Protein AF-A0A7C4SF55-F1 (afdb_monomer_lite)

Structure (mmCIF, N/CA/C/O backbone):
data_AF-A0A7C4SF55-F1
#
_entry.id   AF-A0A7C4SF55-F1
#
loop_
_atom_site.group_PDB
_atom_site.id
_atom_site.type_symbol
_atom_site.label_atom_id
_atom_site.label_alt_id
_atom_site.label_comp_id
_atom_site.label_asym_id
_atom_site.label_entity_id
_atom_site.label_seq_id
_atom_site.pdbx_PDB_ins_code
_atom_site.Cartn_x
_atom_site.Cartn_y
_atom_site.Cartn_z
_atom_site.occupancy
_atom_site.B_iso_or_equiv
_atom_site.auth_seq_id
_atom_site.auth_comp_id
_atom_site.auth_asym_id
_atom_site.auth_atom_id
_atom_site.pdbx_PDB_model_num
ATOM 1 N N . ALA A 1 1 ? 17.288 -22.701 -0.626 1.00 50.62 1 ALA A N 1
ATOM 2 C CA . ALA A 1 1 ? 17.595 -21.333 -0.134 1.00 50.62 1 ALA A CA 1
ATOM 3 C C . ALA A 1 1 ? 19.057 -20.923 -0.356 1.00 50.62 1 ALA A C 1
ATOM 5 O O . ALA A 1 1 ? 19.292 -19.817 -0.821 1.00 50.62 1 ALA A O 1
ATOM 6 N N . ARG A 1 2 ? 20.041 -21.783 -0.040 1.00 41.66 2 ARG A N 1
ATOM 7 C CA . ARG A 1 2 ? 21.476 -21.486 -0.219 1.00 41.66 2 ARG A CA 1
ATOM 8 C C . ARG A 1 2 ? 21.904 -21.358 -1.692 1.00 41.66 2 ARG A C 1
ATOM 10 O O . ARG A 1 2 ? 22.714 -20.494 -1.983 1.00 41.66 2 ARG A O 1
ATOM 17 N N . GLU A 1 3 ? 21.308 -22.135 -2.597 1.00 50.31 3 GLU A N 1
ATOM 18 C CA . GLU A 1 3 ? 21.549 -22.024 -4.048 1.00 50.31 3 GLU A CA 1
ATOM 19 C C . GLU A 1 3 ? 20.961 -20.749 -4.657 1.00 50.31 3 GLU A C 1
ATOM 21 O O . GLU A 1 3 ? 21.636 -20.091 -5.424 1.00 50.31 3 GLU A O 1
ATOM 26 N N . LEU A 1 4 ? 19.763 -20.307 -4.256 1.00 54.84 4 LEU A N 1
ATOM 27 C CA . LEU A 1 4 ? 19.177 -19.058 -4.776 1.00 54.84 4 LEU A CA 1
ATOM 28 C C . LEU A 1 4 ? 20.075 -17.837 -4.533 1.00 54.84 4 LEU A C 1
ATOM 30 O O . LEU A 1 4 ? 20.146 -16.950 -5.370 1.00 54.84 4 LEU A O 1
ATOM 34 N N . ARG A 1 5 ? 20.808 -17.804 -3.414 1.00 51.94 5 ARG A N 1
ATOM 35 C CA . ARG A 1 5 ? 21.703 -16.685 -3.088 1.00 51.94 5 ARG A CA 1
ATOM 36 C C . ARG A 1 5 ? 22.910 -16.572 -4.019 1.00 51.94 5 ARG A C 1
ATOM 38 O O . ARG A 1 5 ? 23.435 -15.476 -4.137 1.00 51.94 5 ARG A O 1
ATOM 45 N N . SER A 1 6 ? 23.355 -17.654 -4.666 1.00 57.59 6 SER A N 1
ATOM 46 C CA . SER A 1 6 ? 24.499 -17.593 -5.591 1.00 57.59 6 SER A CA 1
ATOM 47 C C . SER A 1 6 ? 24.137 -17.042 -6.972 1.00 57.59 6 SER A C 1
ATOM 49 O O . SER A 1 6 ? 25.035 -16.779 -7.760 1.00 57.59 6 SER A O 1
ATOM 51 N N . TRP A 1 7 ? 22.842 -16.880 -7.258 1.00 57.50 7 TRP A N 1
ATOM 52 C CA . TRP A 1 7 ? 22.315 -16.304 -8.502 1.00 57.50 7 TRP A CA 1
ATOM 53 C C . TRP A 1 7 ? 21.848 -14.853 -8.325 1.00 57.50 7 TRP A C 1
ATOM 55 O O . TRP A 1 7 ? 21.383 -14.235 -9.277 1.00 57.50 7 TRP A O 1
ATOM 65 N N . VAL A 1 8 ? 21.938 -14.312 -7.106 1.00 56.59 8 VAL A N 1
ATOM 66 C CA . VAL A 1 8 ? 21.478 -12.961 -6.775 1.00 56.59 8 VAL A CA 1
ATOM 67 C C . VAL A 1 8 ? 22.689 -12.049 -6.649 1.00 56.59 8 VAL A C 1
ATOM 69 O O . VAL A 1 8 ? 23.423 -12.112 -5.663 1.00 56.59 8 VAL A O 1
ATOM 72 N N . ASN A 1 9 ? 22.869 -11.169 -7.631 1.00 56.75 9 ASN A N 1
ATOM 73 C CA . ASN A 1 9 ? 23.756 -10.022 -7.487 1.00 56.75 9 ASN A CA 1
ATOM 74 C C . ASN A 1 9 ? 23.022 -8.962 -6.663 1.00 56.75 9 ASN A C 1
ATOM 76 O O . ASN A 1 9 ? 22.049 -8.366 -7.120 1.00 56.75 9 ASN A O 1
ATOM 80 N N . TYR A 1 10 ? 23.455 -8.767 -5.418 1.00 54.72 10 TYR A N 1
ATOM 81 C CA . TYR A 1 10 ? 22.994 -7.643 -4.614 1.00 54.72 10 TYR A CA 1
ATOM 82 C C . TYR A 1 10 ? 23.800 -6.414 -5.019 1.00 54.72 10 TYR A C 1
ATOM 84 O O . TYR A 1 10 ? 24.950 -6.263 -4.607 1.00 54.72 10 TYR A O 1
ATOM 92 N N . GLU A 1 11 ? 23.202 -5.552 -5.831 1.00 58.03 11 GLU A N 1
ATOM 93 C CA . GLU A 1 11 ? 23.768 -4.242 -6.118 1.00 58.03 11 GLU A CA 1
ATOM 94 C C . GLU A 1 11 ? 23.021 -3.175 -5.320 1.00 58.03 11 GLU A C 1
ATOM 96 O O . GLU A 1 11 ? 21.796 -3.084 -5.342 1.00 58.03 11 GLU A O 1
ATOM 101 N N . GLU A 1 12 ? 23.768 -2.367 -4.570 1.00 53.06 12 GLU A N 1
ATOM 102 C CA . GLU A 1 12 ? 23.224 -1.297 -3.727 1.00 53.06 12 GLU A CA 1
ATOM 103 C C . GLU A 1 12 ? 22.988 0.002 -4.526 1.00 53.06 12 GLU A C 1
ATOM 105 O O . GLU A 1 12 ? 22.990 1.102 -3.970 1.00 53.06 12 GLU A O 1
ATOM 110 N N . THR A 1 13 ? 22.812 -0.121 -5.841 1.00 58.25 13 THR A N 1
ATOM 111 C CA . THR A 1 13 ? 22.795 0.955 -6.838 1.00 58.25 13 THR A CA 1
ATOM 112 C C . THR A 1 13 ? 21.400 1.154 -7.433 1.00 58.25 13 THR A C 1
ATOM 114 O O . THR A 1 13 ? 20.533 0.284 -7.369 1.00 58.25 13 THR A O 1
ATOM 117 N N . THR A 1 14 ? 21.163 2.340 -8.002 1.00 64.44 14 THR A N 1
ATOM 118 C CA . THR A 1 14 ? 19.996 2.590 -8.857 1.00 64.44 14 THR A CA 1
ATOM 119 C C . THR A 1 14 ? 20.004 1.570 -9.998 1.00 64.44 14 THR A C 1
ATOM 121 O O . THR A 1 14 ? 21.050 1.436 -10.640 1.00 64.44 14 THR A O 1
ATOM 124 N N . PRO A 1 15 ? 18.890 0.862 -10.267 1.00 67.69 15 PRO A N 1
ATOM 125 C CA . PRO A 1 15 ? 18.847 -0.084 -11.371 1.00 67.69 15 PRO A CA 1
ATOM 126 C C . PRO A 1 15 ? 19.193 0.629 -12.688 1.00 67.69 15 PRO A C 1
ATOM 128 O O . PRO A 1 15 ? 18.822 1.796 -12.866 1.00 67.69 15 PRO A O 1
ATOM 131 N N . PRO A 1 16 ? 19.930 -0.031 -13.599 1.00 71.75 16 PRO A N 1
ATOM 132 C CA . PRO A 1 16 ? 20.244 0.545 -14.897 1.00 71.75 16 PRO A CA 1
ATOM 133 C C . PRO A 1 16 ? 18.954 0.848 -15.684 1.00 71.75 16 PRO A C 1
ATOM 135 O O . PRO A 1 16 ? 17.926 0.220 -15.425 1.00 71.75 16 PRO A O 1
ATOM 138 N N . PRO A 1 17 ? 18.984 1.787 -16.648 1.00 68.38 17 PRO A N 1
ATOM 139 C CA . PRO A 1 17 ? 17.795 2.172 -17.415 1.00 68.38 17 PRO A CA 1
ATOM 140 C C . PRO A 1 17 ? 17.072 0.998 -18.093 1.00 68.38 17 PRO A C 1
ATOM 142 O O . PRO A 1 17 ? 15.847 0.990 -18.128 1.00 68.38 17 PRO A O 1
ATOM 145 N N . ASP A 1 18 ? 17.826 -0.008 -18.543 1.00 77.00 18 ASP A N 1
ATOM 146 C CA . ASP A 1 18 ? 17.329 -1.189 -19.260 1.00 77.00 18 ASP A CA 1
ATOM 147 C C . ASP A 1 18 ? 17.444 -2.458 -18.398 1.00 77.00 18 ASP A C 1
ATOM 149 O O . ASP A 1 18 ? 17.917 -3.505 -18.843 1.00 77.00 18 ASP A O 1
ATOM 153 N N . TRP A 1 19 ? 17.120 -2.348 -17.108 1.00 78.56 19 TRP A N 1
ATOM 154 C CA . TRP A 1 19 ? 17.189 -3.491 -16.204 1.00 78.56 19 TRP A CA 1
ATOM 155 C C . TRP A 1 19 ? 16.148 -4.558 -16.576 1.00 78.56 19 TRP A C 1
ATOM 157 O O . TRP A 1 19 ? 14.981 -4.260 -16.815 1.00 78.56 19 TRP A O 1
ATOM 167 N N . GLU A 1 20 ? 16.568 -5.821 -16.547 1.00 81.25 20 GLU A N 1
ATOM 168 C CA . GLU A 1 20 ? 15.692 -6.985 -16.676 1.00 81.25 20 GLU A CA 1
ATOM 169 C C . GLU A 1 20 ? 15.937 -7.918 -15.489 1.00 81.25 20 GLU A C 1
ATOM 171 O O . GLU A 1 20 ? 17.081 -8.226 -15.145 1.00 81.25 20 GLU A O 1
ATOM 176 N N . GLY A 1 21 ? 14.866 -8.372 -14.837 1.00 85.69 21 GLY A N 1
ATOM 177 C CA . GLY A 1 21 ? 14.957 -9.361 -13.767 1.00 85.69 21 GLY A CA 1
ATOM 178 C C . GLY A 1 21 ? 14.048 -9.068 -12.582 1.00 85.69 21 GLY A C 1
ATOM 179 O O . GLY A 1 21 ? 12.918 -8.614 -12.737 1.00 85.69 21 GLY A O 1
ATOM 180 N N . LEU A 1 22 ? 14.536 -9.373 -11.379 1.00 85.31 22 LEU A N 1
ATOM 181 C CA . LEU A 1 22 ? 13.799 -9.195 -10.132 1.00 85.31 22 LEU A CA 1
ATOM 182 C C . LEU A 1 22 ? 14.497 -8.160 -9.250 1.00 85.31 22 LEU A C 1
ATOM 184 O O . LEU A 1 22 ? 15.593 -8.401 -8.747 1.00 85.31 22 LEU A O 1
ATOM 188 N N . LEU A 1 23 ? 13.814 -7.045 -8.998 1.00 86.19 23 LEU A N 1
ATOM 189 C CA . LEU A 1 23 ? 14.252 -6.024 -8.054 1.00 86.19 23 LEU A CA 1
ATOM 190 C C . LEU A 1 23 ? 13.493 -6.175 -6.729 1.00 86.19 23 LEU A C 1
ATOM 192 O O . LEU A 1 23 ? 12.280 -5.984 -6.665 1.00 86.19 23 LEU A O 1
ATOM 196 N N . MET A 1 24 ? 14.208 -6.504 -5.652 1.00 87.00 24 MET A N 1
ATOM 197 C CA . MET A 1 24 ? 13.623 -6.648 -4.316 1.00 87.00 24 MET A CA 1
ATOM 198 C C . MET A 1 24 ? 13.972 -5.449 -3.440 1.00 87.00 24 MET A C 1
ATOM 200 O O . MET A 1 24 ? 15.133 -5.233 -3.097 1.00 87.00 24 MET A O 1
ATOM 204 N N . LEU A 1 25 ? 12.954 -4.699 -3.019 1.00 86.31 25 LEU A N 1
ATOM 205 C CA . LEU A 1 25 ? 13.121 -3.502 -2.199 1.00 86.31 25 LEU A CA 1
ATOM 206 C C . LEU A 1 25 ? 12.327 -3.602 -0.899 1.00 86.31 25 LEU A C 1
ATOM 208 O O . LEU A 1 25 ? 11.284 -4.247 -0.816 1.00 86.31 25 LEU A O 1
ATOM 212 N N . ARG A 1 26 ? 12.801 -2.898 0.132 1.00 88.06 26 ARG A N 1
ATOM 213 C CA . ARG A 1 26 ? 12.007 -2.668 1.344 1.00 88.06 26 ARG A CA 1
ATOM 214 C C . ARG A 1 26 ? 10.998 -1.554 1.079 1.00 88.06 26 ARG A C 1
ATOM 216 O O . ARG A 1 26 ? 11.407 -0.456 0.712 1.00 88.06 26 ARG A O 1
ATOM 223 N N . ALA A 1 27 ? 9.722 -1.794 1.381 1.00 87.69 27 ALA A N 1
ATOM 224 C CA . ALA A 1 27 ? 8.624 -0.841 1.166 1.00 87.69 27 ALA A CA 1
ATOM 225 C C . ALA A 1 27 ? 8.770 0.505 1.908 1.00 87.69 27 ALA A C 1
ATOM 227 O O . ALA A 1 27 ? 8.124 1.472 1.543 1.00 87.69 27 ALA A O 1
ATOM 228 N N . ARG A 1 28 ? 9.607 0.591 2.950 1.00 86.75 28 ARG A N 1
ATOM 229 C CA . ARG A 1 28 ? 9.971 1.849 3.644 1.00 86.75 28 ARG A CA 1
ATOM 230 C C . ARG A 1 28 ? 11.489 2.085 3.656 1.00 86.75 28 ARG A C 1
ATOM 232 O O . ARG A 1 28 ? 12.035 2.647 4.600 1.00 86.75 28 ARG A O 1
ATOM 239 N N . GLY A 1 29 ? 12.196 1.541 2.666 1.00 80.19 29 GLY A N 1
ATOM 240 C CA . GLY A 1 29 ? 13.638 1.720 2.499 1.00 80.19 29 GLY A CA 1
ATOM 241 C C . GLY A 1 29 ? 13.991 3.004 1.747 1.00 80.19 29 GLY A C 1
ATOM 242 O O . GLY A 1 29 ? 13.123 3.740 1.299 1.00 80.19 29 GLY A O 1
ATOM 243 N N . ARG A 1 30 ? 15.288 3.244 1.534 1.00 72.56 30 ARG A N 1
ATOM 244 C CA . ARG A 1 30 ? 15.791 4.413 0.787 1.00 72.56 30 ARG A CA 1
ATOM 245 C C . ARG A 1 30 ? 15.215 4.530 -0.632 1.00 72.56 30 ARG A C 1
ATOM 247 O O . ARG A 1 30 ? 14.995 5.632 -1.108 1.00 72.56 30 ARG A O 1
ATOM 254 N N . TYR A 1 31 ? 14.943 3.395 -1.273 1.00 68.00 31 TYR A N 1
ATOM 255 C CA . TYR A 1 31 ? 14.348 3.310 -2.610 1.00 68.00 31 TYR A CA 1
ATOM 256 C C . TYR A 1 31 ? 12.808 3.271 -2.594 1.00 68.00 31 TYR A C 1
ATOM 258 O O . TYR A 1 31 ? 12.187 3.095 -3.639 1.00 68.00 31 TYR A O 1
ATOM 266 N N . ALA A 1 32 ? 12.177 3.434 -1.424 1.00 60.53 32 ALA A N 1
ATOM 267 C CA . ALA A 1 32 ? 10.724 3.540 -1.288 1.00 60.53 32 ALA A CA 1
ATOM 268 C C . ALA A 1 32 ? 10.189 4.961 -1.496 1.00 60.53 32 ALA A C 1
ATOM 270 O O . ALA A 1 32 ? 8.974 5.137 -1.566 1.00 60.53 32 ALA A O 1
ATOM 271 N N . GLU A 1 33 ? 11.069 5.959 -1.647 1.00 61.03 33 GLU A N 1
ATOM 272 C CA . GLU A 1 33 ? 10.711 7.352 -1.944 1.00 61.03 33 GLU A CA 1
ATOM 273 C C . GLU A 1 33 ? 11.475 7.876 -3.179 1.00 61.03 33 GLU A C 1
ATOM 275 O O . GLU A 1 33 ? 12.535 7.361 -3.516 1.00 61.03 33 GLU A O 1
ATOM 280 N N . GLY A 1 34 ? 10.866 8.786 -3.953 1.00 66.12 34 GLY A N 1
ATOM 281 C CA . GLY A 1 34 ? 11.534 9.569 -5.011 1.00 66.12 34 GLY A CA 1
ATOM 282 C C . GLY A 1 34 ? 12.257 8.876 -6.185 1.00 66.12 34 GLY A C 1
ATOM 283 O O . GLY A 1 34 ? 13.056 9.554 -6.821 1.00 66.12 34 GLY A O 1
ATOM 284 N N . VAL A 1 35 ? 12.022 7.591 -6.493 1.00 76.06 35 VAL A N 1
ATOM 285 C CA . VAL A 1 35 ? 12.637 6.913 -7.655 1.00 76.06 35 VAL A CA 1
ATOM 286 C C . VAL A 1 35 ? 11.588 6.325 -8.588 1.00 76.06 35 VAL A C 1
ATOM 288 O O . VAL A 1 35 ? 10.562 5.827 -8.124 1.00 76.06 35 VAL A O 1
ATOM 291 N N . ASP A 1 36 ? 11.878 6.367 -9.886 1.00 81.25 36 ASP A N 1
ATOM 292 C CA . ASP A 1 36 ? 11.060 5.761 -10.935 1.00 81.25 36 ASP A CA 1
ATOM 293 C C . ASP A 1 36 ? 11.585 4.373 -11.239 1.00 81.25 36 ASP A C 1
ATOM 295 O O . ASP A 1 36 ? 12.767 4.199 -11.531 1.00 81.25 36 ASP A O 1
ATOM 299 N N . LEU A 1 37 ? 10.699 3.387 -11.133 1.00 84.81 37 LEU A N 1
ATOM 300 C CA . LEU A 1 37 ? 11.033 1.979 -11.296 1.00 84.81 37 LEU A CA 1
ATOM 301 C C . LEU A 1 37 ? 10.016 1.348 -12.247 1.00 84.81 37 LEU A C 1
ATOM 303 O O . LEU A 1 37 ? 9.148 0.608 -11.780 1.00 84.81 37 LEU A O 1
ATOM 307 N N . PRO A 1 38 ? 10.072 1.671 -13.556 1.00 86.25 38 PRO A N 1
ATOM 308 C CA . PRO A 1 38 ? 9.182 1.071 -14.540 1.00 86.25 38 PRO A CA 1
ATOM 309 C C . PRO A 1 38 ? 9.281 -0.450 -14.451 1.00 86.25 38 PRO A C 1
ATOM 311 O O . PRO A 1 38 ? 10.379 -1.000 -14.501 1.00 86.25 38 PRO A O 1
ATOM 314 N N . ALA A 1 39 ? 8.142 -1.112 -14.276 1.00 88.62 39 ALA A N 1
ATOM 315 C CA . ALA A 1 39 ? 8.064 -2.558 -14.143 1.00 88.62 39 ALA A CA 1
ATOM 316 C C . ALA A 1 39 ? 6.747 -3.049 -14.737 1.00 88.62 39 ALA A C 1
ATOM 318 O O . ALA A 1 39 ? 5.727 -2.374 -14.626 1.00 88.62 39 ALA A O 1
ATOM 319 N N . GLU A 1 40 ? 6.753 -4.242 -15.324 1.00 90.38 40 GLU A N 1
ATOM 320 C CA . GLU A 1 40 ? 5.534 -4.884 -15.831 1.00 90.38 40 GLU A CA 1
ATOM 321 C C . GLU A 1 40 ? 4.678 -5.471 -14.698 1.00 90.38 40 GLU A C 1
ATOM 323 O O . GLU A 1 40 ? 3.472 -5.651 -14.851 1.00 90.38 40 GLU A O 1
ATOM 328 N N . CYS A 1 41 ? 5.294 -5.759 -13.546 1.00 92.12 41 CYS A N 1
ATOM 329 C CA . CYS A 1 41 ? 4.635 -6.338 -12.382 1.00 92.12 41 CYS A CA 1
ATOM 330 C C . CYS A 1 41 ? 5.196 -5.766 -11.073 1.00 92.12 41 CYS A C 1
ATOM 332 O O . CYS A 1 41 ? 6.410 -5.631 -10.908 1.00 92.12 41 CYS A O 1
ATOM 334 N N . VAL A 1 42 ? 4.308 -5.473 -10.122 1.00 93.38 42 VAL A N 1
ATOM 335 C CA . VAL A 1 42 ? 4.634 -5.045 -8.758 1.00 93.38 42 VAL A CA 1
ATOM 336 C C . VAL A 1 42 ? 4.017 -6.022 -7.769 1.00 93.38 42 VAL A C 1
ATOM 338 O O . VAL A 1 42 ? 2.803 -6.205 -7.739 1.00 93.38 42 VAL A O 1
ATOM 341 N N . ILE A 1 43 ? 4.849 -6.608 -6.909 1.00 95.06 43 ILE A N 1
ATOM 342 C CA . ILE A 1 43 ? 4.403 -7.531 -5.864 1.00 95.06 43 ILE A CA 1
ATOM 343 C C . ILE A 1 43 ? 4.628 -6.890 -4.497 1.00 95.06 43 ILE A C 1
ATOM 345 O O . ILE A 1 43 ? 5.765 -6.687 -4.066 1.00 95.06 43 ILE A O 1
ATOM 349 N N . MET A 1 44 ? 3.537 -6.623 -3.782 1.00 95.00 44 MET A N 1
ATOM 350 C CA . MET A 1 44 ? 3.577 -6.243 -2.373 1.00 95.00 44 MET A CA 1
ATOM 351 C C . MET A 1 44 ? 3.602 -7.515 -1.526 1.00 95.00 44 MET A C 1
ATOM 353 O O . MET A 1 44 ? 2.565 -8.109 -1.230 1.00 95.00 44 MET A O 1
ATOM 357 N N . ALA A 1 45 ? 4.809 -7.962 -1.174 1.00 94.25 45 ALA A N 1
ATOM 358 C CA . ALA A 1 45 ? 5.019 -9.124 -0.316 1.00 94.25 45 ALA A CA 1
ATOM 359 C C . ALA A 1 45 ? 4.698 -8.779 1.149 1.00 94.25 45 ALA A C 1
ATOM 361 O O . ALA A 1 45 ? 5.568 -8.346 1.911 1.00 94.25 45 ALA A O 1
ATOM 362 N N . GLY A 1 46 ? 3.436 -8.971 1.530 1.00 94.69 46 GLY A N 1
ATOM 363 C CA . GLY A 1 46 ? 2.903 -8.559 2.823 1.00 94.69 46 GLY A CA 1
ATOM 364 C C . GLY A 1 46 ? 2.399 -7.110 2.844 1.00 94.69 46 GLY A C 1
ATOM 365 O O . GLY A 1 46 ? 2.637 -6.329 1.925 1.00 94.69 46 GLY A O 1
ATOM 366 N N . ALA A 1 47 ? 1.726 -6.732 3.932 1.00 94.94 47 ALA A N 1
ATOM 367 C CA . ALA A 1 47 ? 1.271 -5.359 4.160 1.00 94.94 47 ALA A CA 1
ATOM 368 C C . ALA A 1 47 ? 2.315 -4.516 4.938 1.00 94.94 47 ALA A C 1
ATOM 370 O O . ALA A 1 47 ? 2.756 -4.935 6.017 1.00 94.94 47 ALA A O 1
ATOM 371 N N . PRO A 1 48 ? 2.696 -3.309 4.462 1.00 94.62 48 PRO A N 1
ATOM 372 C CA . PRO A 1 48 ? 3.785 -2.499 5.021 1.00 94.62 48 PRO A CA 1
ATOM 373 C C . PRO A 1 48 ? 3.369 -1.704 6.274 1.00 94.62 48 PRO A C 1
ATOM 375 O O . PRO A 1 48 ? 3.477 -0.470 6.324 1.00 94.62 48 PRO A O 1
ATOM 378 N N . TYR A 1 49 ? 2.891 -2.407 7.301 1.00 95.00 49 TYR A N 1
ATOM 379 C CA . TYR A 1 49 ? 2.543 -1.815 8.591 1.00 95.00 49 TYR A CA 1
ATOM 380 C C . TYR A 1 49 ? 3.758 -1.208 9.296 1.00 95.00 49 TYR A C 1
ATOM 382 O O . TYR A 1 49 ? 4.901 -1.635 9.120 1.00 95.00 49 TYR A O 1
ATOM 390 N N . LEU A 1 50 ? 3.493 -0.180 10.098 1.00 94.25 50 LEU A N 1
ATOM 391 C CA . LEU A 1 50 ? 4.492 0.408 10.977 1.00 94.25 50 LEU A CA 1
ATOM 392 C C . LEU A 1 50 ? 4.660 -0.444 12.242 1.00 94.25 50 LEU A C 1
ATOM 394 O O . LEU A 1 50 ? 3.714 -1.121 12.654 1.00 94.25 50 LEU A O 1
ATOM 398 N N . PRO A 1 51 ? 5.830 -0.379 12.897 1.00 94.50 51 PRO A N 1
ATOM 399 C CA . PRO A 1 51 ? 6.005 -0.969 14.216 1.00 94.50 51 PRO A CA 1
ATOM 400 C C . PRO A 1 51 ? 4.964 -0.450 15.232 1.00 94.50 51 PRO A C 1
ATOM 402 O O . PRO A 1 51 ? 4.530 0.709 15.121 1.00 94.50 51 PRO A O 1
ATOM 405 N N . PRO A 1 52 ? 4.555 -1.265 16.224 1.00 93.19 52 PRO A N 1
ATOM 406 C CA . PRO A 1 52 ? 3.539 -0.883 17.209 1.00 93.19 52 PRO A CA 1
ATOM 407 C C . PRO A 1 52 ? 3.857 0.426 17.939 1.00 93.19 52 PRO A C 1
ATOM 409 O O . PRO A 1 52 ? 2.998 1.294 18.053 1.00 93.19 52 PRO A O 1
ATOM 412 N N . GLU A 1 53 ? 5.112 0.636 18.335 1.00 96.06 53 GLU A N 1
ATOM 413 C CA . GLU A 1 53 ? 5.555 1.832 19.054 1.00 96.06 53 GLU A CA 1
ATOM 414 C C . GLU A 1 53 ? 5.384 3.124 18.237 1.00 96.06 53 GLU A C 1
ATOM 416 O O . GLU A 1 53 ? 5.082 4.191 18.786 1.00 96.06 53 GLU A O 1
ATOM 421 N N . VAL A 1 54 ? 5.532 3.029 16.911 1.00 95.12 54 VAL A N 1
ATOM 422 C CA . VAL A 1 54 ? 5.315 4.147 15.983 1.00 95.12 54 VAL A CA 1
ATOM 423 C C . VAL A 1 54 ? 3.820 4.390 15.813 1.00 95.12 54 VAL A C 1
ATOM 425 O O . VAL A 1 54 ? 3.363 5.533 15.898 1.00 95.12 54 VAL A O 1
ATOM 428 N N . THR A 1 55 ? 3.056 3.315 15.628 1.00 96.00 55 THR A N 1
ATOM 429 C CA . THR A 1 55 ? 1.597 3.359 15.490 1.00 96.00 55 THR A CA 1
ATOM 430 C C . THR A 1 55 ? 0.943 3.983 16.723 1.00 96.00 55 THR A C 1
ATOM 432 O O . THR A 1 55 ? 0.126 4.892 16.590 1.00 96.00 55 THR A O 1
ATOM 435 N N . ASP A 1 56 ? 1.367 3.601 17.927 1.00 96.62 56 ASP A N 1
ATOM 436 C CA . ASP A 1 56 ? 0.860 4.152 19.186 1.00 96.62 56 ASP A CA 1
ATOM 437 C C . ASP A 1 56 ? 1.133 5.653 19.312 1.00 96.62 56 ASP A C 1
ATOM 439 O O . ASP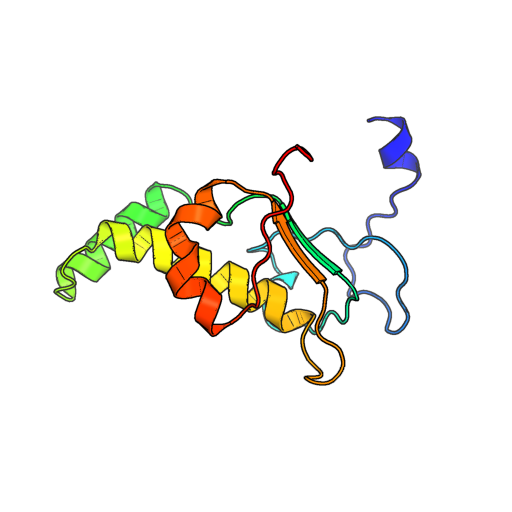 A 1 56 ? 0.298 6.424 19.800 1.00 96.62 56 ASP A O 1
ATOM 443 N N . ARG A 1 57 ? 2.316 6.096 18.868 1.00 96.81 57 ARG A N 1
ATOM 444 C CA . ARG A 1 57 ? 2.667 7.519 18.848 1.00 96.81 57 ARG A CA 1
ATOM 445 C C . ARG A 1 57 ? 1.778 8.293 17.876 1.00 96.81 57 ARG A C 1
ATOM 447 O O . ARG A 1 57 ? 1.274 9.351 18.254 1.00 96.81 57 ARG A O 1
ATOM 454 N N . LEU A 1 58 ? 1.559 7.767 16.672 1.00 96.38 58 LEU A N 1
ATOM 455 C CA . LEU A 1 58 ? 0.674 8.376 15.675 1.00 96.38 58 LEU A CA 1
ATOM 456 C C . LEU A 1 58 ? -0.780 8.414 16.154 1.00 96.38 58 LEU A C 1
ATOM 458 O O . LEU A 1 58 ? -1.435 9.446 16.033 1.00 96.38 58 LEU A O 1
ATOM 462 N N . ALA A 1 59 ? -1.264 7.342 16.781 1.00 97.12 59 ALA A N 1
ATOM 463 C CA . ALA A 1 59 ? -2.616 7.280 17.326 1.00 97.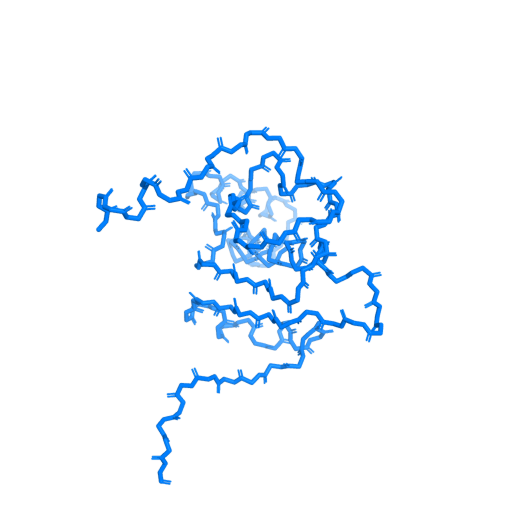12 59 ALA A CA 1
ATOM 464 C C . ALA A 1 59 ? -2.845 8.361 18.394 1.00 97.12 59 ALA A C 1
ATOM 466 O O . ALA A 1 59 ? -3.885 9.021 18.396 1.00 97.12 59 ALA A O 1
ATOM 467 N N . ARG A 1 60 ? -1.856 8.623 19.264 1.00 97.12 60 ARG A N 1
ATOM 468 C CA . ARG A 1 60 ? -1.926 9.747 20.218 1.00 97.12 60 ARG A CA 1
ATOM 469 C C . ARG A 1 60 ? -2.025 11.099 19.510 1.00 97.12 60 ARG A C 1
ATOM 471 O O . ARG A 1 60 ? -2.807 11.939 19.942 1.00 97.12 60 ARG A O 1
ATOM 478 N N . MET A 1 61 ? -1.281 11.301 18.422 1.00 96.44 61 MET A N 1
ATOM 479 C CA . MET A 1 61 ? -1.346 12.541 17.638 1.00 96.44 61 MET A CA 1
ATOM 480 C C . MET A 1 61 ? -2.712 12.718 16.967 1.00 96.44 61 MET A C 1
ATOM 482 O O . MET A 1 61 ? -3.328 13.771 17.119 1.00 96.44 61 MET A O 1
ATOM 486 N N . TYR A 1 62 ? -3.231 11.686 16.296 1.00 96.62 62 TYR A N 1
ATOM 487 C CA . TYR A 1 62 ? -4.564 11.730 15.686 1.00 96.62 62 TYR A CA 1
ATOM 488 C C . TYR A 1 62 ? -5.672 11.950 16.721 1.00 96.62 62 TYR A C 1
ATOM 490 O O . TYR A 1 62 ? -6.630 12.673 16.451 1.00 96.62 62 TYR A O 1
ATOM 498 N N . LYS A 1 63 ? -5.519 11.407 17.935 1.00 96.62 63 LYS A N 1
ATOM 499 C CA . LYS A 1 63 ? -6.443 11.667 19.044 1.00 96.62 63 LYS A CA 1
ATOM 500 C C . LYS A 1 63 ? -6.448 13.146 19.430 1.00 96.62 63 LYS A C 1
ATOM 502 O O . LYS A 1 63 ? -7.521 13.726 19.560 1.00 96.62 63 LYS A O 1
ATOM 507 N N . THR A 1 64 ? -5.275 13.764 19.572 1.00 96.44 64 THR A N 1
ATOM 508 C CA . THR A 1 64 ? -5.154 15.202 19.871 1.00 96.44 64 THR A CA 1
ATOM 509 C C . THR A 1 64 ? -5.756 16.075 18.767 1.00 96.44 64 THR A C 1
ATOM 511 O O . THR A 1 64 ? -6.322 17.122 19.058 1.00 96.44 64 THR A O 1
ATOM 514 N N . LEU A 1 65 ? -5.683 15.629 17.511 1.00 95.62 65 LEU A N 1
ATOM 515 C CA . LEU A 1 65 ? -6.281 16.308 16.358 1.00 95.62 65 LEU A CA 1
ATOM 516 C C . LEU A 1 65 ? -7.802 16.080 16.218 1.00 95.62 65 LEU A C 1
ATOM 518 O O . LEU A 1 65 ? -8.412 16.637 15.310 1.00 95.62 65 LEU A O 1
ATOM 522 N N . GLY A 1 66 ? -8.424 15.279 17.090 1.00 95.31 66 GLY A N 1
ATOM 523 C CA . GLY A 1 66 ? -9.876 15.066 17.101 1.00 95.31 66 GLY A CA 1
ATOM 524 C C . GLY A 1 66 ? -10.396 14.036 16.091 1.00 95.31 66 GLY A C 1
ATOM 525 O O . GLY A 1 66 ? -11.587 14.039 15.778 1.00 95.31 66 GLY A O 1
ATOM 526 N N . PHE A 1 67 ? -9.543 13.143 15.576 1.00 95.25 67 PHE A N 1
ATOM 527 C CA . PHE A 1 67 ? -9.994 12.056 14.700 1.00 95.25 67 PHE A CA 1
ATOM 528 C C . PHE A 1 67 ? -10.881 11.059 15.463 1.00 95.25 67 PHE A C 1
ATOM 530 O O . PHE A 1 67 ? -10.600 10.711 16.609 1.00 95.25 67 PHE A O 1
ATOM 537 N N . LYS A 1 68 ? -11.945 10.572 14.808 1.00 92.75 68 LYS A N 1
ATOM 538 C CA . LYS A 1 68 ? -12.934 9.658 15.413 1.00 92.75 68 LYS A CA 1
ATOM 539 C C . LYS A 1 68 ? -12.361 8.281 15.756 1.00 92.75 68 LYS A C 1
ATOM 541 O O . LYS A 1 68 ? -12.743 7.712 16.771 1.00 92.75 68 LYS A O 1
ATOM 546 N N . ASP A 1 69 ? -11.444 7.772 14.934 1.00 95.00 69 ASP A N 1
ATOM 547 C CA . ASP A 1 69 ? -10.761 6.492 15.158 1.00 95.00 69 ASP A CA 1
ATOM 548 C C . ASP A 1 69 ? -9.237 6.649 14.980 1.00 95.00 69 ASP A C 1
ATOM 550 O O . ASP A 1 69 ? -8.676 6.334 13.927 1.00 95.00 69 ASP A O 1
ATOM 554 N N . PRO A 1 70 ? -8.545 7.195 15.997 1.00 94.50 70 PRO A N 1
ATOM 555 C CA . PRO A 1 70 ? -7.128 7.530 15.895 1.00 94.50 70 PRO A CA 1
ATOM 556 C C . PRO A 1 70 ? -6.219 6.328 15.636 1.00 94.50 70 PRO A C 1
ATOM 558 O O . PRO A 1 70 ? -5.210 6.463 14.945 1.00 94.50 70 PRO A O 1
ATOM 561 N N . LEU A 1 71 ? -6.560 5.163 16.199 1.00 93.69 71 LEU A N 1
ATOM 562 C CA . LEU A 1 71 ? -5.760 3.950 16.052 1.00 93.69 71 LEU A CA 1
ATOM 563 C C . LEU A 1 71 ? -5.901 3.386 14.641 1.00 93.69 71 LEU A C 1
ATOM 565 O O . LEU A 1 71 ? -4.893 3.083 14.003 1.00 93.69 71 LEU A O 1
ATOM 569 N N . ARG A 1 72 ? -7.132 3.318 14.122 1.00 93.06 72 ARG A N 1
ATOM 570 C CA . ARG A 1 72 ? -7.360 2.904 12.739 1.00 93.06 72 ARG A CA 1
ATOM 571 C C . ARG A 1 72 ? -6.671 3.846 11.758 1.00 93.06 72 ARG A C 1
ATOM 573 O O . ARG A 1 72 ? -5.994 3.365 10.858 1.00 93.06 72 ARG A O 1
ATOM 580 N N . CYS A 1 73 ? -6.743 5.163 11.968 1.00 93.25 73 CYS A N 1
ATOM 581 C CA . CYS A 1 73 ? -6.000 6.127 11.151 1.00 93.25 73 CYS A CA 1
ATOM 582 C C . CYS A 1 73 ? -4.482 5.881 11.193 1.00 93.25 73 CYS A C 1
ATOM 584 O O . CYS A 1 73 ? -3.837 5.902 10.149 1.00 93.25 73 CYS A O 1
ATOM 586 N N . ALA A 1 74 ? -3.916 5.617 12.375 1.00 96.31 74 ALA A N 1
ATOM 587 C CA . ALA A 1 74 ? -2.486 5.350 12.545 1.00 96.31 74 ALA A CA 1
ATOM 588 C C . ALA A 1 74 ? -2.004 4.058 11.876 1.00 96.31 74 ALA A C 1
ATOM 590 O O . ALA A 1 74 ? -0.852 3.995 11.450 1.00 96.31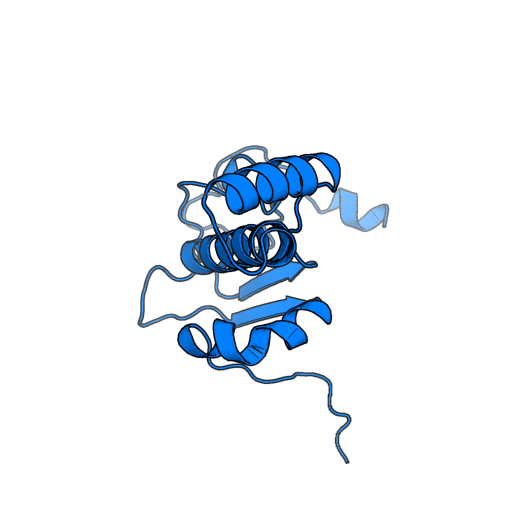 74 ALA A O 1
ATOM 591 N N . ILE A 1 75 ? -2.865 3.046 11.783 1.00 94.88 75 ILE A N 1
ATOM 592 C CA . ILE A 1 75 ? -2.547 1.752 11.171 1.00 94.88 75 ILE A CA 1
ATOM 593 C C . ILE A 1 75 ? -2.786 1.795 9.659 1.00 94.88 75 ILE A C 1
ATOM 595 O O . ILE A 1 75 ? -1.896 1.465 8.871 1.00 94.88 75 ILE A O 1
ATOM 599 N N . ASP A 1 76 ? -3.990 2.200 9.260 1.00 94.31 76 ASP A N 1
ATOM 600 C CA . ASP A 1 76 ? -4.498 2.026 7.903 1.00 94.31 76 ASP A CA 1
ATOM 601 C C . ASP A 1 76 ? -3.860 3.042 6.946 1.00 94.31 76 ASP A C 1
ATOM 603 O O . ASP A 1 76 ? -3.353 2.660 5.890 1.00 94.31 76 ASP A O 1
ATOM 607 N N . LEU A 1 77 ? -3.809 4.328 7.327 1.00 93.38 77 LEU A N 1
ATOM 608 C CA . LEU A 1 77 ? -3.341 5.385 6.423 1.00 93.38 77 LEU A CA 1
ATOM 609 C C . LEU A 1 77 ? -1.878 5.196 6.005 1.00 93.38 77 LEU A C 1
ATOM 611 O O . LEU A 1 77 ? -1.609 5.239 4.801 1.00 93.38 77 LEU A O 1
ATOM 615 N N . PRO A 1 78 ? -0.912 4.951 6.917 1.00 94.56 78 PRO A N 1
ATOM 616 C CA . PRO A 1 78 ? 0.472 4.769 6.501 1.00 94.56 78 PRO A CA 1
ATOM 617 C C . PRO A 1 78 ? 0.674 3.508 5.664 1.00 94.56 78 PRO A C 1
ATOM 619 O O . PRO A 1 78 ? 1.540 3.510 4.788 1.00 94.56 78 PRO A O 1
ATOM 622 N N . MET A 1 79 ? -0.072 2.434 5.940 1.00 95.25 79 MET A N 1
ATOM 623 C CA . MET A 1 79 ? 0.023 1.173 5.202 1.00 95.25 79 MET A CA 1
ATOM 624 C C . MET A 1 79 ? -0.489 1.341 3.765 1.00 95.25 79 MET A C 1
ATOM 626 O O . MET A 1 79 ? 0.229 1.011 2.815 1.00 95.25 79 MET A O 1
ATOM 630 N N . LEU A 1 80 ? -1.677 1.931 3.597 1.00 95.12 80 LEU A N 1
ATOM 631 C CA . LEU A 1 80 ? -2.269 2.185 2.282 1.00 95.12 80 LEU A CA 1
ATOM 632 C C . LEU A 1 80 ? -1.448 3.196 1.483 1.00 95.12 80 LEU A C 1
ATOM 634 O O . LEU A 1 80 ? -1.154 2.959 0.315 1.00 95.12 80 LEU A O 1
ATOM 638 N N . THR A 1 81 ? -1.000 4.276 2.127 1.00 93.56 81 THR A N 1
ATOM 639 C CA . THR A 1 81 ? -0.180 5.305 1.470 1.00 93.56 81 THR A CA 1
ATOM 640 C C . THR A 1 81 ? 1.097 4.699 0.904 1.00 93.56 81 THR A C 1
ATOM 642 O O . THR A 1 81 ? 1.408 4.921 -0.260 1.00 93.56 81 THR A O 1
ATOM 645 N N . VAL A 1 82 ? 1.821 3.891 1.684 1.00 93.56 82 VAL A N 1
ATOM 646 C CA . VAL A 1 82 ? 3.040 3.240 1.181 1.00 93.56 82 VAL A CA 1
ATOM 647 C C . VAL A 1 82 ? 2.736 2.240 0.077 1.00 93.56 82 VAL A C 1
ATOM 649 O O . VAL A 1 82 ? 3.464 2.208 -0.906 1.00 93.56 82 VAL A O 1
ATOM 652 N N . THR A 1 83 ? 1.651 1.475 0.192 1.00 94.38 83 THR A N 1
ATOM 653 C CA . THR A 1 83 ? 1.227 0.550 -0.869 1.00 94.38 83 THR A CA 1
ATOM 654 C C . THR A 1 83 ? 1.012 1.291 -2.193 1.00 94.38 83 THR A C 1
ATOM 656 O O . THR A 1 83 ? 1.623 0.936 -3.200 1.00 94.38 83 THR A O 1
ATOM 659 N N . LEU A 1 84 ? 0.224 2.371 -2.181 1.00 93.00 84 LEU A N 1
ATOM 660 C CA . LEU A 1 84 ? -0.036 3.191 -3.369 1.00 93.00 84 LEU A CA 1
ATOM 661 C C . LEU A 1 84 ? 1.242 3.844 -3.910 1.00 93.00 84 LEU A C 1
ATOM 663 O O . LEU A 1 84 ? 1.455 3.870 -5.119 1.00 9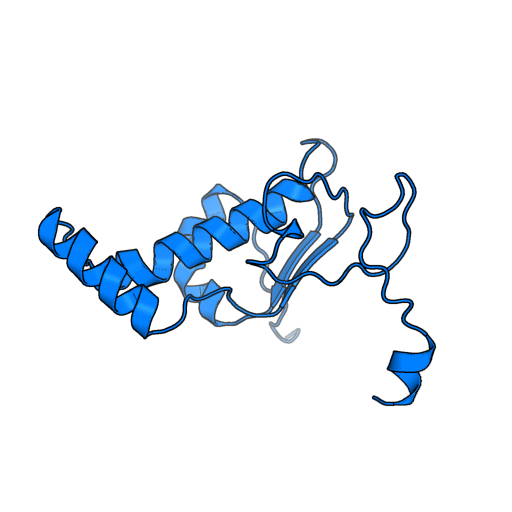3.00 84 LEU A O 1
ATOM 667 N N . GLN A 1 85 ? 2.120 4.330 -3.029 1.00 90.75 85 GLN A N 1
ATOM 668 C CA . 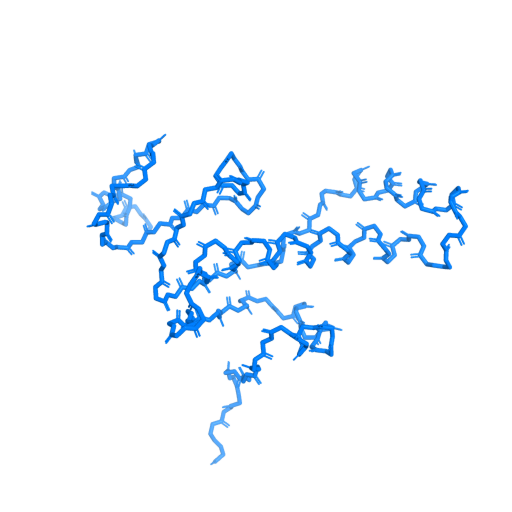GLN A 1 85 ? 3.400 4.926 -3.422 1.00 90.75 85 GLN A CA 1
ATOM 669 C C . GLN A 1 85 ? 4.351 3.904 -4.051 1.00 90.75 85 GLN A C 1
ATOM 671 O O . GLN A 1 85 ? 5.050 4.242 -5.000 1.00 90.75 85 GLN A O 1
ATOM 676 N N . CYS A 1 86 ? 4.395 2.664 -3.559 1.00 91.31 86 CYS A N 1
ATOM 677 C CA . CYS A 1 86 ? 5.196 1.602 -4.168 1.00 91.31 86 CYS A CA 1
ATOM 678 C C . CYS A 1 86 ? 4.688 1.261 -5.573 1.00 91.31 86 CYS A C 1
ATOM 680 O O . CYS A 1 86 ? 5.491 1.187 -6.500 1.00 91.31 86 CYS A O 1
ATOM 682 N N . VAL A 1 87 ? 3.371 1.127 -5.749 1.00 91.75 87 VAL A N 1
ATOM 683 C CA . VAL A 1 87 ? 2.766 0.845 -7.061 1.00 91.75 87 VAL A CA 1
ATOM 684 C C . VAL A 1 87 ? 2.954 2.010 -8.038 1.00 91.75 87 VAL A C 1
ATOM 686 O O . VAL A 1 87 ? 3.341 1.802 -9.188 1.00 91.75 87 VAL A O 1
ATOM 689 N N . GLY A 1 88 ? 2.762 3.248 -7.576 1.00 90.06 88 GLY A N 1
ATOM 690 C CA . GLY A 1 88 ? 2.891 4.450 -8.404 1.00 90.06 88 GLY A CA 1
ATOM 691 C C . GLY A 1 88 ? 4.295 4.687 -8.976 1.00 90.06 88 GLY A C 1
ATOM 692 O O . GLY A 1 88 ? 4.440 5.429 -9.942 1.00 90.06 88 GLY A O 1
ATOM 693 N N . ARG A 1 89 ? 5.335 4.042 -8.429 1.00 85.62 89 ARG A N 1
ATOM 694 C CA . ARG A 1 89 ? 6.703 4.091 -8.987 1.00 85.62 89 ARG A CA 1
ATOM 695 C C . ARG A 1 89 ? 6.840 3.325 -10.291 1.00 85.62 89 ARG A C 1
ATOM 697 O O . ARG A 1 89 ? 7.651 3.716 -11.127 1.00 85.62 89 ARG A O 1
ATOM 704 N N . ALA A 1 90 ? 6.082 2.240 -10.427 1.00 88.38 90 ALA A N 1
ATOM 705 C CA . ALA A 1 90 ? 6.043 1.439 -11.641 1.00 88.38 90 ALA A CA 1
ATOM 706 C C . ALA A 1 90 ? 5.032 1.999 -12.640 1.00 88.38 90 ALA A C 1
ATOM 708 O O . ALA A 1 90 ? 5.292 2.022 -13.841 1.00 88.38 90 ALA A O 1
ATOM 709 N N . TRP A 1 91 ? 3.905 2.516 -12.147 1.00 88.06 91 TRP A N 1
ATOM 710 C CA . TRP A 1 91 ? 2.844 3.062 -12.985 1.00 88.06 91 TRP A CA 1
ATOM 711 C C . TRP A 1 91 ? 3.056 4.551 -13.309 1.00 88.06 91 TRP A C 1
ATOM 713 O O . TRP A 1 91 ? 2.382 5.430 -12.772 1.00 88.06 91 TRP A O 1
ATOM 723 N N . ARG A 1 92 ? 4.014 4.845 -14.197 1.00 78.94 92 ARG A N 1
ATOM 724 C CA . ARG A 1 92 ? 4.305 6.218 -14.669 1.00 78.94 92 ARG A CA 1
ATOM 725 C C . ARG A 1 92 ? 3.620 6.591 -15.982 1.00 78.94 92 ARG A C 1
ATOM 727 O O . ARG A 1 92 ? 3.423 7.775 -16.246 1.00 78.94 92 ARG A O 1
ATOM 734 N N . ASP A 1 93 ? 3.241 5.595 -16.775 1.00 81.44 93 ASP A N 1
ATOM 735 C CA . ASP A 1 93 ? 2.540 5.765 -18.044 1.00 81.44 93 ASP A CA 1
ATOM 736 C C . ASP A 1 93 ? 1.126 5.164 -17.935 1.00 81.44 93 ASP A C 1
ATOM 738 O O . ASP A 1 93 ? 0.993 3.947 -17.770 1.00 81.44 93 ASP A O 1
ATOM 742 N N . PRO A 1 94 ? 0.057 5.978 -18.031 1.00 82.19 94 PRO A N 1
ATOM 743 C CA . PRO A 1 94 ? -1.320 5.488 -18.009 1.00 82.19 94 PRO A CA 1
ATOM 744 C C . PRO A 1 94 ? -1.627 4.436 -19.083 1.00 82.19 94 PRO A C 1
ATOM 746 O O . PRO A 1 94 ? -2.540 3.638 -18.896 1.00 82.19 94 PRO A O 1
ATOM 749 N N . SER A 1 95 ? -0.876 4.410 -20.190 1.00 84.56 95 SER A N 1
ATOM 750 C CA . SER A 1 95 ? -1.064 3.439 -21.275 1.00 84.56 95 SER A CA 1
ATOM 751 C C . SER A 1 95 ? -0.474 2.055 -20.984 1.00 84.56 95 SER A C 1
ATOM 753 O O . SER A 1 95 ? -0.781 1.100 -21.697 1.00 84.56 95 SER A O 1
ATOM 755 N N . LYS A 1 96 ? 0.357 1.932 -19.941 1.00 84.75 96 LYS A N 1
ATOM 756 C CA . LYS A 1 96 ? 1.054 0.695 -19.563 1.00 84.75 96 LYS A CA 1
ATOM 757 C C . LYS A 1 96 ? 0.911 0.434 -18.059 1.00 84.75 96 LYS A C 1
ATOM 759 O O . LYS A 1 96 ? 1.890 0.561 -17.321 1.00 84.75 96 LYS A O 1
ATOM 764 N N . PRO A 1 97 ? -0.303 0.118 -17.578 1.00 88.25 97 PRO A N 1
ATOM 765 C CA . PRO A 1 97 ? -0.500 -0.220 -16.177 1.00 88.25 97 PRO A CA 1
ATOM 766 C C . PRO A 1 97 ? 0.260 -1.513 -15.827 1.00 88.25 97 PRO A C 1
ATOM 768 O O . PRO A 1 97 ? 0.159 -2.490 -16.574 1.00 88.25 97 PRO A O 1
ATOM 771 N N . PRO A 1 98 ? 1.009 -1.550 -14.710 1.00 91.94 98 PRO A N 1
ATOM 772 C CA . PRO A 1 98 ? 1.642 -2.777 -14.249 1.00 91.94 98 PRO A CA 1
ATOM 773 C C . PRO A 1 98 ? 0.598 -3.746 -13.688 1.00 91.94 98 PRO A C 1
ATOM 775 O O . PRO A 1 98 ? -0.410 -3.332 -13.110 1.00 91.94 98 PRO A O 1
ATOM 778 N N . LEU A 1 99 ? 0.882 -5.045 -13.755 1.00 93.19 99 LEU A N 1
ATOM 779 C CA . LEU A 1 99 ? 0.172 -6.027 -12.941 1.00 93.19 99 LEU A CA 1
ATOM 780 C C . LEU A 1 99 ? 0.525 -5.802 -11.463 1.00 93.19 99 LEU A C 1
ATOM 782 O O . LEU A 1 99 ? 1.696 -5.823 -11.094 1.00 93.19 99 LEU A O 1
ATOM 786 N N . VAL A 1 100 ? -0.472 -5.615 -10.600 1.00 94.50 100 VAL A N 1
ATOM 787 C CA . VAL A 1 100 ? -0.257 -5.420 -9.159 1.00 94.50 100 VAL A CA 1
ATOM 788 C C . VAL A 1 100 ? -0.731 -6.648 -8.395 1.00 94.50 100 VAL A C 1
ATOM 790 O O . VAL A 1 100 ? -1.899 -7.020 -8.468 1.00 94.50 100 VAL A O 1
ATOM 793 N N . VAL A 1 101 ? 0.167 -7.254 -7.620 1.00 95.44 101 VAL A N 1
ATOM 794 C CA . VAL A 1 101 ? -0.140 -8.389 -6.745 1.00 95.44 101 VAL A CA 1
ATOM 795 C C . VAL A 1 101 ? 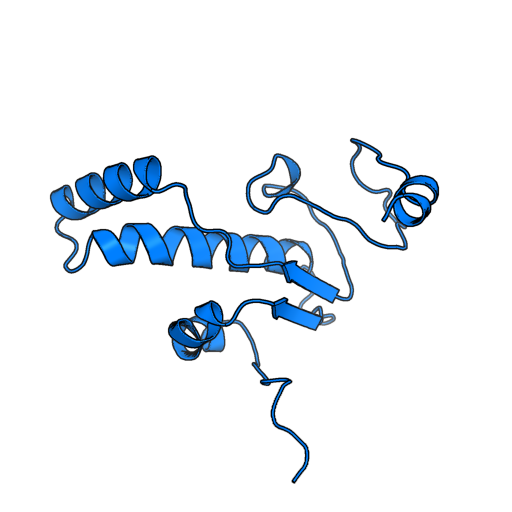-0.004 -7.957 -5.290 1.00 95.44 101 VAL A C 1
ATOM 797 O O . VAL A 1 101 ? 1.096 -7.722 -4.786 1.00 95.44 101 VAL A O 1
ATOM 800 N N . LEU A 1 102 ? -1.137 -7.876 -4.597 1.00 95.44 102 LEU A N 1
ATOM 801 C CA . LEU A 1 102 ? -1.207 -7.604 -3.164 1.00 95.44 102 LEU A CA 1
ATOM 802 C C . LEU A 1 102 ? -1.196 -8.934 -2.397 1.00 95.44 102 LEU A C 1
ATOM 804 O O . LEU A 1 102 ? -2.241 -9.499 -2.090 1.00 95.44 102 LEU A O 1
ATOM 808 N N . ALA A 1 103 ? -0.005 -9.468 -2.122 1.00 95.00 103 ALA A N 1
ATOM 809 C CA . ALA A 1 103 ? 0.178 -10.814 -1.572 1.00 95.00 103 ALA A CA 1
ATOM 810 C C . ALA A 1 103 ? 0.001 -10.860 -0.039 1.00 95.00 103 ALA A C 1
ATOM 812 O O . ALA A 1 103 ? 0.897 -11.289 0.691 1.00 95.00 103 ALA A O 1
ATOM 813 N N . ASP A 1 104 ? -1.142 -10.384 0.461 1.00 94.81 104 ASP A N 1
ATOM 814 C CA . ASP A 1 104 ? -1.504 -10.422 1.881 1.00 94.81 104 ASP A CA 1
ATOM 815 C C . ASP A 1 104 ? -3.026 -10.374 2.064 1.00 94.81 104 ASP A C 1
ATOM 817 O O . ASP A 1 104 ? -3.685 -9.467 1.558 1.00 94.81 104 ASP A O 1
ATOM 821 N N . SER A 1 105 ? -3.592 -11.299 2.841 1.00 93.38 105 SER A N 1
ATOM 822 C CA . SER A 1 105 ? -5.043 -11.357 3.074 1.00 93.38 105 SER A CA 1
ATOM 823 C C . SER A 1 105 ? -5.596 -10.122 3.788 1.00 93.38 105 SER A C 1
ATOM 825 O O . SER A 1 105 ? -6.786 -9.832 3.693 1.00 93.38 105 SER A O 1
ATOM 827 N N . ARG A 1 106 ? -4.751 -9.352 4.485 1.00 93.88 106 ARG A N 1
ATOM 828 C CA . ARG A 1 106 ? -5.171 -8.120 5.170 1.00 93.88 106 ARG A CA 1
ATOM 829 C C . ARG A 1 106 ? -5.589 -7.019 4.198 1.00 93.88 106 ARG A C 1
ATOM 831 O O . ARG A 1 106 ? -6.309 -6.117 4.621 1.00 93.88 106 ARG A O 1
ATOM 838 N N . TYR A 1 107 ? -5.184 -7.090 2.928 1.00 94.06 107 TYR A N 1
ATOM 839 C CA . TYR A 1 107 ? -5.641 -6.150 1.904 1.00 94.06 107 TYR A CA 1
ATOM 840 C C . TYR A 1 107 ? -7.139 -6.264 1.612 1.00 94.06 107 TYR A C 1
ATOM 842 O O . TYR A 1 107 ? -7.742 -5.258 1.251 1.00 94.06 107 TYR A O 1
ATOM 850 N N . GLU A 1 108 ? -7.757 -7.422 1.870 1.00 92.25 108 GLU A N 1
ATOM 851 C CA . GLU A 1 108 ? -9.195 -7.636 1.660 1.00 92.25 108 GLU A CA 1
ATOM 852 C C . GLU A 1 108 ? -10.052 -6.649 2.466 1.00 92.25 108 GLU A C 1
ATOM 854 O O . GLU A 1 108 ? -11.053 -6.131 1.980 1.00 92.25 108 GLU A O 1
ATOM 859 N N . LYS A 1 109 ? -9.605 -6.284 3.677 1.00 92.50 109 LYS A N 1
ATOM 860 C CA . LYS A 1 109 ? -10.268 -5.269 4.514 1.00 92.50 109 LYS A CA 1
ATOM 861 C C . LYS A 1 109 ? -10.387 -3.907 3.813 1.00 92.50 109 LYS A C 1
ATOM 863 O O . LYS A 1 109 ? -11.259 -3.128 4.183 1.00 92.50 109 LYS A O 1
ATOM 868 N N . TYR A 1 110 ? -9.497 -3.615 2.865 1.00 92.88 110 TYR A N 1
ATOM 869 C CA . TYR A 1 110 ? -9.366 -2.315 2.207 1.00 92.88 110 TYR A CA 1
ATOM 870 C C . TYR A 1 110 ? -9.784 -2.346 0.736 1.00 92.88 110 TYR A C 1
ATOM 872 O O . TYR A 1 110 ? -9.396 -1.468 -0.038 1.00 92.88 110 TYR A O 1
ATOM 880 N N . ARG A 1 111 ? -10.520 -3.384 0.327 1.00 90.81 111 ARG A N 1
ATOM 881 C CA . ARG A 1 111 ? -10.957 -3.580 -1.057 1.00 90.81 111 ARG A CA 1
ATOM 882 C C . ARG A 1 111 ? -11.710 -2.365 -1.591 1.00 90.81 111 ARG A C 1
ATOM 884 O O . ARG A 1 111 ? -11.444 -1.930 -2.704 1.00 90.81 111 ARG A O 1
ATOM 891 N N . ASP A 1 112 ? -12.594 -1.781 -0.791 1.00 90.75 112 ASP A N 1
ATOM 892 C CA . ASP A 1 112 ? -13.389 -0.625 -1.210 1.00 90.75 112 ASP A CA 1
ATOM 893 C C . ASP A 1 112 ? -12.523 0.633 -1.365 1.00 90.75 112 ASP A C 1
ATOM 895 O O . ASP A 1 112 ? -12.648 1.368 -2.345 1.00 90.75 112 ASP A O 1
ATOM 899 N N . GLU A 1 113 ? -11.593 0.876 -0.437 1.00 90.50 113 GLU A N 1
ATOM 900 C CA . GLU A 1 113 ? -10.667 2.005 -0.525 1.00 90.50 113 GLU A CA 1
ATOM 901 C C . GLU A 1 113 ? -9.734 1.879 -1.738 1.00 90.50 113 GLU A C 1
ATOM 903 O O . GLU A 1 113 ? -9.505 2.861 -2.452 1.00 90.50 113 GLU A O 1
ATOM 908 N N . LEU A 1 114 ? -9.223 0.671 -1.990 1.00 91.44 114 LEU A N 1
ATOM 909 C CA . LEU A 1 114 ? -8.308 0.373 -3.090 1.00 91.44 114 LEU A CA 1
ATOM 910 C C . LEU A 1 114 ? -9.008 0.320 -4.456 1.00 91.44 114 LEU A C 1
ATOM 912 O O . LEU A 1 114 ? -8.350 0.560 -5.468 1.00 91.44 114 LEU A O 1
ATOM 916 N N . ALA A 1 115 ? -10.321 0.070 -4.511 1.00 90.25 115 ALA A N 1
ATOM 917 C CA . ALA A 1 115 ? -11.084 0.005 -5.764 1.00 90.25 115 ALA A CA 1
ATOM 918 C C . ALA A 1 115 ? -11.113 1.347 -6.513 1.00 90.25 115 ALA A C 1
ATOM 920 O O . ALA A 1 115 ? -11.319 1.383 -7.721 1.00 90.25 115 ALA A O 1
ATOM 921 N N . ASN A 1 116 ? -10.841 2.453 -5.812 1.00 88.44 116 ASN A N 1
ATOM 922 C CA . ASN A 1 116 ? -10.675 3.770 -6.431 1.00 88.44 116 ASN A CA 1
ATOM 923 C C . ASN A 1 116 ? -9.375 3.899 -7.244 1.00 88.44 116 ASN A C 1
ATOM 925 O O . ASN A 1 116 ? -9.231 4.845 -8.014 1.00 88.44 116 ASN A O 1
ATOM 929 N N . TYR A 1 117 ? -8.420 2.989 -7.040 1.00 87.19 117 TYR A N 1
ATOM 930 C CA . TYR A 1 117 ? -7.090 3.028 -7.650 1.00 87.19 117 TYR A CA 1
ATOM 931 C C . TYR A 1 117 ? -6.822 1.831 -8.563 1.00 87.19 117 TYR A C 1
ATOM 933 O O . TYR A 1 117 ? -6.046 1.959 -9.508 1.00 87.19 117 TYR A O 1
ATOM 941 N N . PHE A 1 118 ? -7.439 0.678 -8.287 1.00 87.75 118 PHE A N 1
ATOM 942 C CA . PHE A 1 118 ? -7.160 -0.580 -8.973 1.00 87.75 118 PHE A CA 1
ATOM 943 C C . PHE A 1 118 ? -8.438 -1.303 -9.396 1.00 87.75 118 PHE A C 1
ATOM 945 O O . PHE A 1 118 ? -9.392 -1.408 -8.625 1.00 87.75 118 PHE A O 1
ATOM 952 N N . GLU A 1 119 ? -8.403 -1.911 -10.581 1.00 85.75 119 GLU A N 1
ATOM 953 C CA . GLU A 1 119 ? -9.344 -2.964 -10.960 1.00 85.75 119 GLU A CA 1
ATOM 954 C C . GLU A 1 119 ? -8.887 -4.282 -10.323 1.00 85.75 119 GLU A C 1
ATOM 956 O O . GLU A 1 119 ? -7.922 -4.907 -10.761 1.00 85.75 119 GLU A O 1
ATOM 961 N N . MET A 1 120 ? -9.537 -4.683 -9.229 1.00 82.62 120 MET A N 1
ATOM 962 C CA . MET A 1 120 ? -9.110 -5.840 -8.440 1.00 82.62 120 MET A CA 1
ATOM 963 C C . MET A 1 120 ? -9.825 -7.128 -8.839 1.00 82.62 120 MET A C 1
ATOM 965 O O . MET A 1 120 ? -11.054 -7.219 -8.802 1.00 82.62 120 MET A O 1
ATOM 969 N N . VAL A 1 121 ? -9.024 -8.157 -9.111 1.00 84.69 121 VAL A N 1
ATOM 970 C CA . VAL A 1 121 ? -9.464 -9.541 -9.301 1.00 84.69 121 VAL A CA 1
ATOM 971 C C . VAL A 1 121 ? -8.820 -10.398 -8.219 1.00 84.69 121 VAL A C 1
ATOM 973 O O . VAL A 1 121 ? -7.601 -10.396 -8.056 1.00 84.69 121 VAL A O 1
ATOM 976 N N . GLU A 1 122 ? -9.635 -11.138 -7.472 1.00 77.38 122 GLU A N 1
ATOM 977 C CA . GLU A 1 122 ? -9.130 -12.096 -6.494 1.00 77.38 122 GLU A CA 1
ATOM 978 C C . GLU A 1 122 ? -8.668 -13.362 -7.223 1.00 77.38 122 GLU A C 1
ATOM 980 O O . GLU A 1 122 ? -9.432 -14.006 -7.943 1.00 77.38 122 GLU A O 1
ATOM 985 N N . THR A 1 123 ? -7.399 -13.720 -7.057 1.00 69.25 123 THR A N 1
ATOM 986 C CA . THR A 1 123 ? -6.825 -14.946 -7.619 1.00 69.25 123 THR A CA 1
ATOM 987 C C . THR A 1 123 ? -6.675 -15.959 -6.488 1.00 69.25 123 THR A C 1
ATOM 989 O O . THR A 1 123 ? -5.762 -15.872 -5.673 1.00 69.25 123 THR A O 1
ATOM 992 N N . GLY A 1 124 ? -7.624 -16.894 -6.386 1.00 57.28 124 GLY A N 1
ATOM 993 C CA . GLY A 1 124 ? -7.669 -17.845 -5.265 1.00 57.28 124 GLY A CA 1
ATOM 994 C C . GLY A 1 124 ? -8.958 -18.658 -5.115 1.00 57.28 124 GLY A C 1
ATOM 995 O O . GLY A 1 124 ? -8.963 -19.649 -4.387 1.00 57.28 124 GLY A O 1
ATOM 996 N N . GLY A 1 125 ? -10.031 -18.309 -5.833 1.00 45.41 125 GLY A N 1
ATOM 997 C CA . GLY A 1 125 ? -11.179 -19.201 -5.979 1.00 45.41 125 GLY A CA 1
ATOM 998 C C . GLY A 1 125 ? -10.754 -20.466 -6.724 1.00 45.41 125 GLY A C 1
ATOM 999 O O . GLY A 1 125 ? -10.304 -20.382 -7.866 1.00 45.41 125 GLY A O 1
ATOM 1000 N N . SER A 1 126 ? -10.869 -21.634 -6.084 1.00 36.97 126 SER A N 1
ATOM 1001 C CA . SER A 1 126 ? -10.780 -22.908 -6.808 1.00 36.97 126 SER A CA 1
ATOM 1002 C C . SER A 1 126 ? -11.737 -22.868 -8.005 1.00 36.97 126 SER A C 1
ATOM 1004 O O . SER A 1 126 ? -12.862 -22.388 -7.837 1.00 36.97 126 SER A O 1
ATOM 1006 N N . PRO A 1 127 ? -11.336 -23.361 -9.190 1.00 42.88 127 PRO A N 1
ATOM 1007 C CA . PRO A 1 127 ? -12.301 -23.594 -10.249 1.00 42.88 127 PRO A CA 1
ATOM 1008 C C . PRO A 1 127 ? -13.298 -24.633 -9.722 1.00 42.88 127 PRO A C 1
ATOM 1010 O O . PRO A 1 127 ? -12.892 -25.722 -9.312 1.00 42.88 127 PRO A O 1
ATOM 1013 N N . ILE A 1 128 ? -14.575 -24.254 -9.651 1.00 40.31 128 ILE A N 1
ATOM 1014 C CA . ILE A 1 128 ? -15.683 -25.209 -9.532 1.00 40.31 128 ILE A CA 1
ATOM 1015 C C . ILE A 1 128 ? -15.844 -25.880 -10.894 1.00 40.31 128 ILE A C 1
ATOM 1017 O O . ILE A 1 128 ? -15.823 -25.136 -11.902 1.00 40.31 128 ILE A O 1
#

Radius of gyration: 17.22 Å; chains: 1; bounding box: 40×42×42 Å

pLDDT: mean 83.44, std 15.42, range [36.97, 97.12]

Foldseek 3Di:
DVVVVVVDDDDPDDAPPPDDDDDDDDLPDPVLPDAADADQEDEDPEFNWDDPVQLVVQLVVCVVVPPPRSSCCSTPVVRVVSLVSSLVSNVPDPVRRHHYHHNYPVCVVCCVVCVVPDDDDDDDDDDD

Secondary structure (DSSP, 8-state):
-TTGGGG-----SPPPTT--S-----TTSGGGSS-----SEEEEES--PPPHHHHHHHHHHHHHTT-SSHHHHHHHHHHHHHHHHHHHHH---TTSPPEEEEE-GGGGGGHHHHTTT-------PPP-

Sequence (128 aa):
ARELRSWVNYEETTPPPDWEGLLMLRARGRYAEGVDLPAECVIMAGAPYLPPEVTDRLARMYKTLGFKDPLRCAIDLPMLTVTLQCVGRAWRDPSKPPLVVLADSRYEKYRDELANYFEMVETGGSPI